Protein AF-A0A7H4N463-F1 (afdb_monomer_lite)

pLDDT: mean 88.06, std 11.3, range [45.81, 97.44]

Radius of gyration: 18.2 Å; chains: 1; bounding box: 51×24×34 Å

Structure (mmCIF, N/CA/C/O backbone):
data_AF-A0A7H4N463-F1
#
_entry.id   AF-A0A7H4N463-F1
#
loop_
_atom_site.group_PDB
_atom_site.id
_atom_site.type_symbol
_atom_site.label_atom_id
_atom_site.label_alt_id
_atom_site.label_comp_id
_atom_site.label_asym_id
_atom_site.label_entity_id
_atom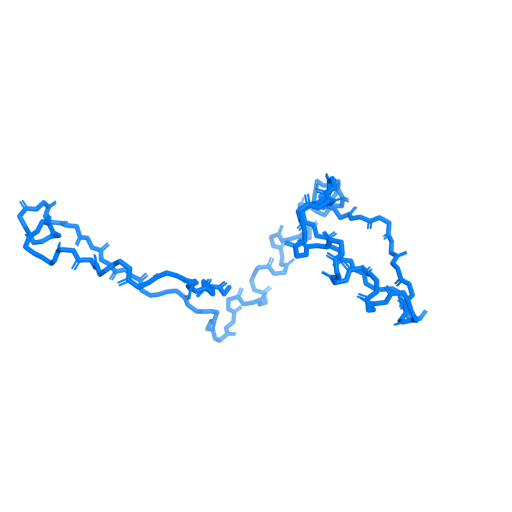_site.label_seq_id
_atom_site.pdbx_PDB_ins_code
_atom_site.Cartn_x
_atom_site.Cartn_y
_atom_site.Cartn_z
_atom_site.occupancy
_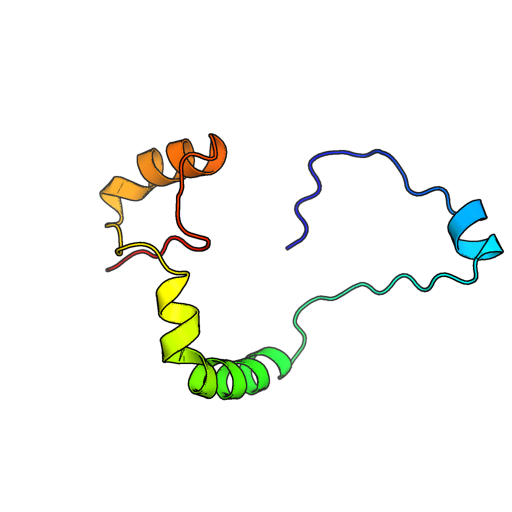atom_site.B_iso_or_equiv
_atom_site.auth_seq_id
_atom_site.auth_comp_id
_atom_site.auth_asym_id
_atom_site.auth_atom_id
_atom_site.pdbx_PDB_model_num
ATOM 1 N N . MET A 1 1 ? -0.611 6.413 0.721 1.00 45.81 1 MET A N 1
ATOM 2 C CA . MET A 1 1 ? -1.215 7.553 -0.000 1.00 45.81 1 MET A CA 1
ATOM 3 C C . MET A 1 1 ? -2.331 7.021 -0.880 1.00 45.81 1 MET A C 1
ATOM 5 O O . MET A 1 1 ? -2.039 6.310 -1.833 1.00 45.81 1 MET A O 1
ATOM 9 N N . GLY A 1 2 ? -3.591 7.289 -0.536 1.00 55.38 2 GLY A N 1
ATOM 10 C CA . GLY A 1 2 ? -4.710 7.016 -1.439 1.00 55.38 2 GLY A CA 1
ATOM 11 C C . GLY A 1 2 ? -4.684 8.042 -2.565 1.00 55.38 2 GLY A C 1
ATOM 12 O O . GLY A 1 2 ? -5.183 9.148 -2.395 1.00 55.38 2 GLY A O 1
ATOM 13 N N . ILE A 1 3 ? -4.026 7.723 -3.679 1.00 55.84 3 ILE A N 1
ATOM 14 C CA . ILE A 1 3 ? -4.052 8.573 -4.871 1.00 55.84 3 ILE A CA 1
ATOM 15 C C . ILE A 1 3 ? -5.333 8.210 -5.621 1.00 55.84 3 ILE A C 1
ATOM 17 O O . ILE A 1 3 ? -5.415 7.189 -6.300 1.00 55.84 3 ILE A O 1
ATOM 21 N N . PHE A 1 4 ? -6.383 8.999 -5.405 1.00 62.53 4 PHE A N 1
ATOM 22 C CA . PHE A 1 4 ? -7.693 8.754 -5.998 1.00 62.53 4 PHE A CA 1
ATOM 23 C C . PHE A 1 4 ? -7.686 9.183 -7.471 1.00 62.53 4 PHE A C 1
ATOM 25 O O . PHE A 1 4 ? -7.627 10.371 -7.774 1.00 62.53 4 PHE A O 1
ATOM 32 N N . HIS A 1 5 ? -7.771 8.223 -8.395 1.00 60.22 5 HIS A N 1
ATOM 33 C CA . HIS A 1 5 ? -7.888 8.504 -9.835 1.00 60.22 5 HIS A CA 1
ATOM 34 C C . HIS A 1 5 ? -9.334 8.685 -10.322 1.00 60.22 5 HIS A C 1
ATOM 36 O O . HIS A 1 5 ? -9.549 9.108 -11.453 1.00 60.22 5 HIS A O 1
ATOM 42 N N . HIS A 1 6 ? -10.332 8.394 -9.483 1.00 60.28 6 HIS A N 1
ATOM 43 C CA . HIS A 1 6 ? -11.746 8.502 -9.839 1.00 60.28 6 HIS A CA 1
ATOM 44 C C . HIS A 1 6 ? -12.531 9.244 -8.759 1.00 60.28 6 HIS A C 1
ATOM 46 O O . HIS A 1 6 ? -12.440 8.922 -7.578 1.00 60.28 6 HIS A O 1
ATOM 52 N N . SER A 1 7 ? -13.349 10.205 -9.187 1.00 63.03 7 SER A N 1
ATOM 53 C CA . SER A 1 7 ? -14.184 11.058 -8.338 1.00 63.03 7 SER A CA 1
ATOM 54 C C . SER A 1 7 ? -15.632 10.573 -8.242 1.00 63.03 7 SER A C 1
ATOM 56 O O . SER A 1 7 ? -16.546 11.387 -8.099 1.00 63.03 7 SER A O 1
ATOM 58 N N . LYS A 1 8 ? -15.887 9.256 -8.332 1.00 68.56 8 LYS A N 1
ATOM 59 C CA . LYS A 1 8 ? -17.218 8.749 -7.966 1.00 68.56 8 LYS A CA 1
ATOM 60 C C . LYS A 1 8 ? -17.420 9.088 -6.492 1.00 68.56 8 LYS A C 1
ATOM 62 O O . LYS A 1 8 ? -16.799 8.482 -5.626 1.00 68.56 8 LYS A O 1
ATOM 67 N N . GLY A 1 9 ? -18.206 10.135 -6.255 1.00 74.50 9 GLY A N 1
ATOM 68 C CA . GLY A 1 9 ? -18.446 10.675 -4.929 1.00 74.50 9 GLY A CA 1
ATOM 69 C C . GLY A 1 9 ? -19.015 9.610 -4.001 1.00 74.50 9 GLY A C 1
ATOM 70 O O . GLY A 1 9 ? -19.641 8.641 -4.435 1.00 74.50 9 GLY A O 1
ATOM 71 N N . LEU A 1 10 ? -18.786 9.801 -2.710 1.00 85.62 10 LEU A N 1
ATOM 72 C CA . LEU A 1 10 ? -19.389 8.981 -1.675 1.00 85.62 10 LEU A CA 1
ATOM 73 C C . LEU A 1 10 ? -20.823 9.464 -1.416 1.00 85.62 10 LEU A C 1
ATOM 75 O O . LEU A 1 10 ? -21.049 10.658 -1.230 1.00 85.62 10 LEU A O 1
ATOM 79 N N . ASP A 1 11 ? -21.786 8.543 -1.386 1.00 90.94 11 ASP A N 1
ATOM 80 C CA . ASP A 1 11 ? -23.165 8.845 -0.989 1.00 90.94 11 ASP A CA 1
ATOM 81 C C . ASP A 1 11 ? -23.241 8.983 0.538 1.00 90.94 11 ASP A C 1
ATOM 83 O O . ASP A 1 11 ? -23.264 7.988 1.267 1.00 90.94 11 ASP A O 1
ATOM 87 N N . LEU A 1 12 ? -23.247 10.226 1.021 1.00 90.44 12 LEU A N 1
ATOM 88 C CA . LEU A 1 12 ? -23.237 10.528 2.452 1.00 90.44 12 LEU A CA 1
ATOM 89 C C . LEU A 1 12 ? -24.519 10.082 3.164 1.00 90.44 12 LEU A C 1
ATOM 91 O O . LEU A 1 12 ? -24.448 9.740 4.342 1.00 90.44 12 LEU A O 1
ATOM 95 N N . ASN A 1 13 ? -25.660 10.006 2.467 1.00 94.31 13 ASN A N 1
ATOM 96 C CA . ASN A 1 13 ? -26.898 9.517 3.080 1.00 94.31 13 ASN A CA 1
ATOM 97 C C . ASN A 1 13 ? -26.736 8.054 3.497 1.00 94.31 13 ASN A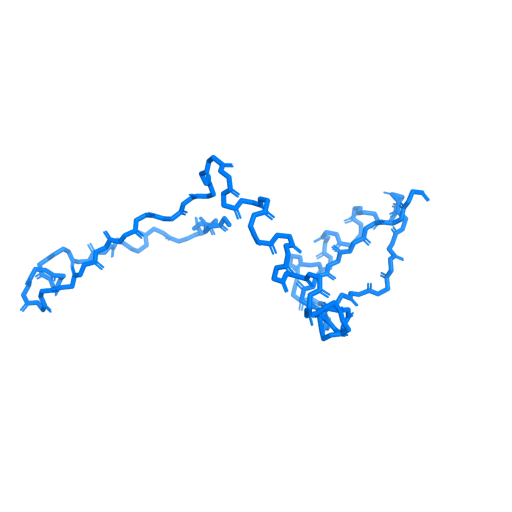 C 1
ATOM 99 O O . ASN A 1 13 ? -27.037 7.697 4.630 1.00 94.31 13 ASN A O 1
ATOM 103 N N . LYS A 1 14 ? -26.131 7.228 2.636 1.00 94.81 14 LYS A N 1
ATOM 104 C CA . LYS A 1 14 ? -25.854 5.818 2.957 1.00 94.81 14 LYS A CA 1
ATOM 105 C C . LYS A 1 14 ? -24.841 5.633 4.080 1.00 94.81 14 LYS A C 1
ATOM 107 O O . LYS A 1 14 ? -24.898 4.622 4.774 1.00 94.81 14 LYS A O 1
ATOM 112 N N . VAL A 1 15 ? -23.893 6.558 4.226 1.00 94.88 15 VAL A N 1
ATOM 113 C CA . VAL A 1 15 ? -22.922 6.543 5.331 1.00 94.88 15 VAL A CA 1
ATOM 114 C C . VAL A 1 15 ? -23.644 6.801 6.653 1.00 94.88 15 VAL A C 1
ATOM 116 O O . VAL A 1 15 ? -23.434 6.055 7.606 1.00 94.88 15 VAL A O 1
ATOM 119 N N . VAL A 1 16 ? -24.537 7.795 6.687 1.00 95.62 16 VAL A N 1
ATOM 120 C CA . VAL A 1 16 ? -25.330 8.144 7.876 1.00 95.62 16 VAL A CA 1
ATOM 121 C C . VAL A 1 16 ? -26.330 7.044 8.228 1.00 95.62 16 VAL A C 1
ATOM 123 O O . VAL A 1 16 ? -26.343 6.585 9.364 1.00 95.62 16 VAL A O 1
ATOM 126 N N . GLU A 1 17 ? -27.125 6.575 7.262 1.00 97.44 17 GLU A N 1
ATOM 127 C CA . GLU A 1 17 ? -28.157 5.542 7.467 1.00 97.44 17 GLU A CA 1
ATOM 128 C C . GLU A 1 17 ? -27.601 4.232 8.036 1.00 97.44 17 GLU A C 1
ATOM 130 O O . GLU A 1 17 ? -28.321 3.480 8.689 1.00 97.44 17 GLU A O 1
ATOM 135 N N . LYS A 1 18 ? -26.328 3.942 7.756 1.00 96.75 18 LYS A N 1
ATOM 136 C CA . LYS A 1 18 ? -25.639 2.726 8.199 1.00 96.75 18 LYS A CA 1
ATOM 137 C C . LYS A 1 18 ? -24.675 2.960 9.357 1.00 96.75 18 LYS A C 1
ATOM 139 O O . LYS A 1 18 ? -23.946 2.034 9.700 1.00 96.75 18 LYS A O 1
ATOM 144 N N . GLU A 1 19 ? -24.634 4.176 9.899 1.00 95.88 19 GLU A N 1
ATOM 145 C CA . GLU A 1 19 ? -23.737 4.560 10.994 1.00 95.88 19 GLU A CA 1
ATOM 146 C C . GLU A 1 19 ? -22.257 4.234 10.698 1.00 95.88 19 GLU A C 1
ATOM 148 O O . GLU A 1 19 ? -21.509 3.754 11.549 1.00 95.88 19 GLU A O 1
ATOM 153 N N . ILE A 1 20 ? -21.817 4.473 9.457 1.00 96.06 20 ILE A N 1
ATOM 154 C CA . ILE A 1 20 ? -20.443 4.194 9.021 1.00 96.06 20 ILE A CA 1
ATOM 155 C C . ILE A 1 20 ? -19.520 5.355 9.412 1.00 96.06 20 ILE A C 1
ATOM 157 O O . ILE A 1 20 ? -19.725 6.496 8.998 1.00 96.06 20 ILE A O 1
ATOM 161 N N . THR A 1 21 ? -18.436 5.051 10.127 1.00 94.81 21 THR A N 1
ATOM 162 C CA . THR A 1 21 ? -17.382 6.025 10.455 1.00 94.81 21 THR A CA 1
ATOM 163 C C . THR A 1 21 ? -16.354 6.135 9.330 1.00 94.81 21 THR A C 1
ATOM 165 O O . THR A 1 21 ? -15.801 5.134 8.875 1.00 94.81 21 THR A O 1
ATOM 168 N N . LEU A 1 22 ? -16.038 7.367 8.924 1.00 90.88 22 LEU A N 1
ATOM 169 C CA . LEU A 1 22 ? -14.958 7.672 7.984 1.00 90.88 22 LEU A CA 1
ATOM 170 C C . LEU A 1 22 ? -13.770 8.266 8.743 1.00 90.88 22 LEU A C 1
ATOM 172 O O . LEU A 1 22 ? -13.898 9.320 9.362 1.00 90.88 22 LEU A O 1
ATOM 176 N N . ILE A 1 23 ? -12.615 7.601 8.685 1.00 90.06 23 ILE A N 1
ATOM 177 C CA . ILE A 1 23 ? -11.394 8.023 9.381 1.00 90.06 23 ILE A CA 1
ATOM 178 C C . ILE A 1 23 ? -10.316 8.333 8.344 1.00 90.06 23 ILE A C 1
ATOM 180 O O . ILE A 1 23 ? -9.958 7.481 7.530 1.00 90.06 23 ILE A O 1
ATOM 184 N N . GLY A 1 24 ? -9.791 9.557 8.378 1.00 85.19 24 GLY A N 1
ATOM 185 C CA . GLY A 1 24 ? -8.573 9.906 7.655 1.00 85.19 24 GLY A CA 1
ATOM 186 C C . GLY A 1 24 ? -7.359 9.351 8.392 1.00 85.19 24 GLY A C 1
ATOM 187 O O . GLY A 1 24 ? -7.242 9.536 9.599 1.00 85.19 24 GLY A O 1
ATOM 188 N N . CYS A 1 25 ? -6.457 8.685 7.674 1.00 82.19 25 CYS A N 1
ATOM 189 C CA . CYS A 1 25 ? -5.209 8.179 8.234 1.00 82.19 25 CYS A CA 1
ATOM 190 C C . CYS A 1 25 ? -4.032 8.789 7.475 1.00 82.19 25 CYS A C 1
ATOM 192 O O . CYS A 1 25 ? -3.911 8.646 6.255 1.00 82.19 25 CYS A O 1
ATOM 194 N N . SER A 1 26 ? -3.183 9.486 8.216 1.00 83.06 26 SER A N 1
ATOM 195 C CA . SER A 1 26 ? -1.893 9.984 7.767 1.00 83.06 26 SER A CA 1
ATOM 196 C C . SER A 1 26 ? -0.907 9.688 8.877 1.00 83.06 26 SER A C 1
ATOM 198 O O . SER A 1 26 ? -1.255 9.876 10.037 1.00 83.06 26 SER A O 1
ATOM 200 N N . VAL A 1 27 ? 0.305 9.274 8.508 1.00 79.88 27 VAL A N 1
ATOM 201 C CA . VAL A 1 27 ? 1.390 9.069 9.474 1.00 79.88 27 VAL A CA 1
ATOM 202 C C . VAL A 1 27 ? 1.564 10.346 10.298 1.00 79.88 27 VAL A C 1
ATOM 204 O O . VAL A 1 27 ? 1.658 11.437 9.722 1.00 79.88 27 VAL A O 1
ATOM 207 N N . PHE A 1 28 ? 1.588 10.210 11.622 1.00 81.06 28 PHE A N 1
ATOM 208 C CA . PHE A 1 28 ? 1.661 11.322 12.563 1.00 81.06 28 PHE A CA 1
ATOM 209 C C . PHE A 1 28 ? 2.731 11.083 13.638 1.00 81.06 28 PHE A C 1
ATOM 211 O O . PHE A 1 28 ? 2.852 9.986 14.171 1.00 81.06 28 PHE A O 1
ATOM 218 N N . GLN A 1 29 ? 3.498 12.131 13.965 1.00 83.50 29 GLN A N 1
ATOM 219 C CA . GLN A 1 29 ? 4.510 12.138 15.034 1.00 83.50 29 GLN A CA 1
ATOM 220 C C . GLN A 1 29 ? 5.384 10.867 15.065 1.00 83.50 29 GLN A C 1
ATOM 222 O O . GLN A 1 29 ? 6.182 10.649 14.153 1.00 83.50 29 GLN A O 1
ATOM 227 N N . ASP A 1 30 ? 5.237 10.049 16.108 1.00 87.69 30 ASP A N 1
ATOM 228 C CA . ASP A 1 30 ? 6.111 8.920 16.422 1.00 87.69 30 ASP A CA 1
ATOM 229 C C . ASP A 1 30 ? 5.653 7.589 15.808 1.00 87.69 30 ASP A C 1
ATOM 231 O O . ASP A 1 30 ? 6.400 6.610 15.851 1.00 87.69 30 ASP A O 1
ATOM 235 N N . GLU A 1 31 ? 4.485 7.551 15.157 1.00 88.38 31 GLU A N 1
ATOM 236 C CA . GLU A 1 31 ? 3.921 6.331 14.555 1.00 88.38 31 GLU A CA 1
ATOM 237 C C . GLU A 1 31 ? 4.890 5.674 13.565 1.00 88.38 31 GLU A C 1
ATOM 239 O O . GLU A 1 31 ? 4.954 4.450 13.456 1.00 88.38 31 GLU A O 1
ATOM 244 N N . GLN A 1 32 ? 5.686 6.475 12.848 1.00 86.94 32 GLN A N 1
ATOM 245 C CA . GLN A 1 32 ? 6.698 5.946 11.937 1.00 86.94 32 GLN A CA 1
ATOM 246 C C . GLN A 1 32 ? 7.788 5.174 12.689 1.00 86.94 32 GLN A C 1
ATOM 248 O O . GLN A 1 32 ? 8.193 4.101 12.242 1.00 86.94 32 GLN A O 1
ATOM 253 N N . ASN A 1 33 ? 8.260 5.701 13.820 1.00 88.81 33 ASN A N 1
ATOM 254 C CA . ASN A 1 33 ? 9.301 5.061 14.624 1.00 88.81 33 ASN A CA 1
ATOM 255 C C . ASN A 1 33 ? 8.786 3.771 15.270 1.00 88.81 33 ASN A C 1
ATOM 257 O O . ASN A 1 33 ? 9.496 2.765 15.294 1.00 88.81 33 ASN A O 1
ATOM 261 N N . GLU A 1 34 ? 7.539 3.770 15.735 1.00 89.56 34 GLU A N 1
ATOM 262 C CA . GLU A 1 34 ? 6.872 2.570 16.247 1.00 89.56 34 GLU A CA 1
ATOM 263 C C . GLU A 1 34 ? 6.696 1.519 15.140 1.00 89.56 34 GLU A C 1
ATOM 265 O O . GLU A 1 34 ? 7.029 0.344 15.324 1.00 89.56 34 GLU A O 1
ATOM 270 N N . ALA A 1 35 ? 6.278 1.944 13.943 1.00 89.50 35 ALA A N 1
ATOM 271 C CA . ALA A 1 35 ? 6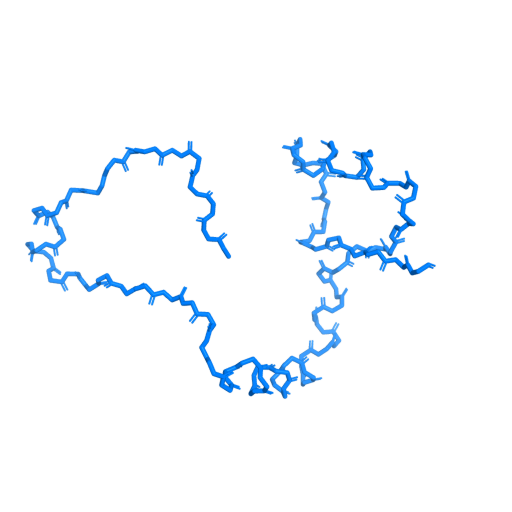.141 1.061 12.791 1.00 89.50 35 ALA A CA 1
ATOM 272 C C . ALA A 1 35 ? 7.475 0.424 12.375 1.00 89.50 35 ALA A C 1
ATOM 274 O O . ALA A 1 35 ? 7.480 -0.730 11.950 1.00 89.50 35 ALA A O 1
ATOM 275 N N . LEU A 1 36 ? 8.615 1.116 12.523 1.00 90.75 36 LEU A N 1
ATOM 276 C CA . LEU A 1 36 ? 9.936 0.533 12.241 1.00 90.75 36 LEU A CA 1
ATOM 277 C C . LEU A 1 36 ? 10.215 -0.707 13.098 1.00 90.75 36 LEU A C 1
ATOM 279 O O . LEU A 1 36 ? 10.768 -1.682 12.588 1.00 90.75 36 LEU A O 1
ATOM 283 N N . GLN A 1 37 ? 9.810 -0.701 14.371 1.00 89.31 37 GLN A N 1
ATOM 284 C CA . GLN A 1 37 ? 10.008 -1.848 15.265 1.00 89.31 37 GLN A CA 1
ATOM 285 C C . GLN A 1 37 ? 9.188 -3.057 14.807 1.00 89.31 37 GLN A C 1
ATOM 287 O O . GLN A 1 37 ? 9.696 -4.178 14.763 1.00 89.31 37 GLN A O 1
ATOM 292 N N . VAL A 1 38 ? 7.940 -2.821 14.396 1.00 91.25 38 VAL A N 1
ATOM 293 C CA . VAL A 1 38 ? 7.068 -3.863 13.835 1.00 91.25 38 VAL A CA 1
ATOM 294 C C . VAL A 1 38 ? 7.603 -4.361 12.490 1.00 91.25 38 VAL A C 1
ATOM 296 O O . VAL A 1 38 ? 7.631 -5.559 12.231 1.00 91.25 38 VAL A O 1
ATOM 299 N N . MET A 1 39 ? 8.087 -3.468 11.628 1.00 90.88 39 MET A N 1
ATOM 300 C CA . MET A 1 39 ? 8.670 -3.862 10.343 1.00 90.88 39 MET A CA 1
ATOM 301 C C . MET A 1 39 ? 9.939 -4.699 10.518 1.00 90.88 39 MET A C 1
ATOM 303 O O . MET A 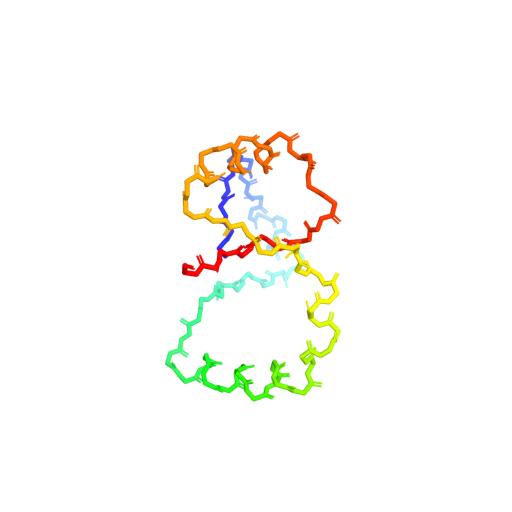1 39 ? 10.171 -5.611 9.726 1.00 90.88 39 MET A O 1
ATOM 307 N N . ALA A 1 40 ? 10.738 -4.435 11.556 1.00 92.38 40 ALA A N 1
ATOM 308 C CA . ALA A 1 40 ? 11.925 -5.228 11.854 1.00 92.38 40 ALA A CA 1
ATOM 309 C C . ALA A 1 40 ? 11.575 -6.690 12.174 1.00 92.38 40 ALA A C 1
ATOM 311 O O . ALA A 1 40 ? 12.264 -7.590 11.694 1.00 92.38 40 ALA A O 1
ATOM 312 N N . SER A 1 41 ? 10.486 -6.945 12.911 1.00 94.69 41 SER A N 1
ATOM 313 C CA . SER A 1 41 ? 10.044 -8.316 13.210 1.00 94.69 41 SER A CA 1
ATOM 314 C C . SER A 1 41 ? 9.437 -9.042 12.003 1.00 94.69 41 SER A C 1
ATOM 316 O O . SER A 1 41 ? 9.401 -10.268 11.989 1.00 94.69 41 SER A O 1
ATOM 318 N N . LEU A 1 42 ? 9.019 -8.303 10.970 1.00 95.50 42 LEU A N 1
ATOM 319 C CA . LEU A 1 42 ? 8.438 -8.832 9.729 1.00 95.50 42 LEU A CA 1
ATOM 320 C C . LEU A 1 42 ? 9.412 -8.810 8.541 1.00 95.50 42 LEU A C 1
ATOM 322 O O . LEU A 1 42 ? 9.011 -9.060 7.403 1.00 95.50 42 LEU A O 1
ATOM 326 N N . ALA A 1 43 ? 10.688 -8.492 8.770 1.00 92.56 43 ALA A N 1
ATOM 327 C CA . ALA A 1 43 ? 11.626 -8.165 7.700 1.00 92.56 43 ALA A CA 1
ATOM 328 C C . ALA A 1 43 ? 11.774 -9.274 6.642 1.00 92.56 43 ALA A C 1
ATOM 330 O O . ALA A 1 43 ? 11.837 -8.971 5.450 1.00 92.56 43 ALA A O 1
ATOM 331 N N . GLU A 1 44 ? 11.816 -10.547 7.045 1.00 94.38 44 GLU A N 1
ATOM 332 C CA . GLU A 1 44 ? 11.942 -11.669 6.103 1.00 94.38 44 GLU A CA 1
ATOM 333 C C . GLU A 1 44 ? 10.719 -11.818 5.196 1.00 94.38 44 GLU A C 1
ATOM 335 O O . GLU A 1 44 ? 10.862 -12.080 4.001 1.00 94.38 44 GLU A O 1
ATOM 340 N N . ASP A 1 45 ? 9.520 -11.607 5.736 1.00 94.44 45 ASP A N 1
ATOM 341 C CA . ASP A 1 45 ? 8.283 -11.692 4.966 1.00 94.44 45 ASP A CA 1
ATOM 342 C C . ASP A 1 45 ? 8.107 -10.478 4.055 1.00 94.44 45 ASP A C 1
ATOM 344 O O . ASP A 1 45 ? 7.772 -10.636 2.880 1.00 94.44 45 ASP A O 1
ATOM 348 N N . LEU A 1 46 ? 8.426 -9.275 4.543 1.00 92.81 46 LEU A N 1
ATOM 349 C CA . LEU A 1 46 ? 8.374 -8.053 3.738 1.00 92.81 46 LEU A CA 1
ATOM 350 C C . LEU A 1 46 ? 9.335 -8.109 2.546 1.00 92.81 46 LEU A C 1
ATOM 352 O O . LEU A 1 46 ? 8.986 -7.641 1.464 1.00 92.81 46 LEU A O 1
ATOM 356 N N . ARG A 1 47 ? 10.510 -8.735 2.693 1.00 92.38 47 ARG A N 1
ATOM 357 C CA . ARG A 1 47 ? 11.463 -8.918 1.583 1.00 92.38 47 ARG A CA 1
ATOM 358 C C . ARG A 1 47 ? 10.883 -9.719 0.420 1.00 92.38 47 ARG A C 1
ATOM 360 O O . ARG A 1 47 ? 11.238 -9.439 -0.717 1.00 92.38 47 ARG A O 1
ATOM 367 N N . LYS A 1 48 ? 9.965 -10.659 0.672 1.00 94.06 48 LYS A N 1
ATOM 368 C CA . LYS A 1 48 ? 9.304 -11.450 -0.386 1.00 94.06 48 LYS A CA 1
ATOM 369 C C . LYS A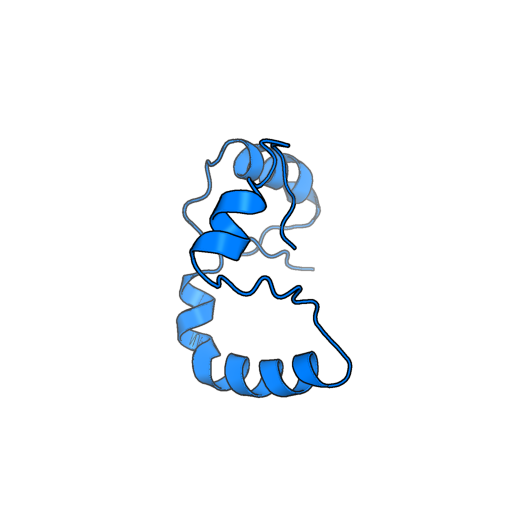 1 48 ? 8.381 -10.597 -1.265 1.00 94.06 48 LYS A C 1
ATOM 371 O O . LYS A 1 48 ? 8.042 -11.006 -2.369 1.00 94.06 48 LYS A O 1
ATOM 376 N N . LEU A 1 49 ? 7.977 -9.423 -0.779 1.00 94.44 49 LEU A N 1
ATOM 377 C CA . LEU A 1 49 ? 7.110 -8.480 -1.488 1.00 94.44 49 LEU A CA 1
ATOM 378 C C . LEU A 1 49 ? 7.899 -7.471 -2.336 1.00 94.44 49 LEU A C 1
ATOM 380 O O . LEU A 1 49 ? 7.297 -6.725 -3.114 1.00 94.44 49 LEU A O 1
ATOM 384 N N . ILE A 1 50 ? 9.223 -7.427 -2.166 1.00 93.81 50 ILE A N 1
ATOM 385 C CA . ILE A 1 50 ? 10.115 -6.455 -2.794 1.00 93.81 50 ILE A CA 1
ATOM 386 C C . ILE A 1 50 ? 10.752 -7.078 -4.042 1.00 93.81 50 ILE A C 1
ATOM 388 O O . ILE A 1 50 ? 11.290 -8.183 -3.990 1.00 93.81 50 ILE A O 1
ATOM 392 N N . ALA A 1 51 ? 10.693 -6.359 -5.161 1.00 94.38 51 ALA A N 1
ATOM 393 C CA . ALA A 1 51 ? 11.377 -6.715 -6.398 1.00 94.38 51 ALA A CA 1
ATOM 394 C C . ALA A 1 51 ? 12.907 -6.667 -6.230 1.00 94.38 51 ALA A C 1
ATOM 396 O O . ALA A 1 51 ? 13.405 -5.942 -5.363 1.00 94.38 51 ALA A O 1
ATOM 397 N N . PRO A 1 52 ? 13.676 -7.366 -7.084 1.00 92.75 52 PRO A N 1
ATOM 398 C CA . PRO A 1 52 ? 15.106 -7.107 -7.211 1.00 92.75 52 PRO A CA 1
ATOM 399 C C . PRO A 1 52 ? 15.378 -5.596 -7.362 1.00 92.75 52 PRO A C 1
ATOM 401 O O . PRO A 1 52 ? 14.641 -4.934 -8.099 1.00 92.75 52 PRO A O 1
ATOM 404 N N . PRO A 1 53 ? 16.379 -5.033 -6.658 1.00 94.50 53 PRO A N 1
ATOM 405 C CA . PRO A 1 53 ? 16.674 -3.608 -6.748 1.00 94.50 53 PRO A CA 1
ATOM 406 C C . PRO A 1 53 ? 17.034 -3.193 -8.173 1.00 94.50 53 PRO A C 1
ATOM 408 O O . PRO A 1 53 ? 17.797 -3.892 -8.840 1.00 94.50 53 PRO A O 1
ATOM 411 N N . ILE A 1 54 ? 16.514 -2.043 -8.590 1.00 95.00 54 ILE A N 1
ATOM 412 C CA . ILE A 1 54 ? 16.864 -1.392 -9.857 1.00 95.00 54 ILE A CA 1
ATOM 413 C C . ILE A 1 54 ? 17.818 -0.226 -9.606 1.00 95.00 54 ILE A C 1
ATOM 415 O O . ILE A 1 54 ? 17.812 0.376 -8.529 1.00 95.00 54 ILE A O 1
ATOM 419 N N . THR A 1 55 ? 18.601 0.120 -10.611 1.00 95.94 55 THR A N 1
ATOM 420 C CA . THR A 1 55 ? 19.456 1.307 -10.614 1.00 95.94 55 THR A CA 1
ATOM 421 C C . THR A 1 55 ? 18.646 2.573 -10.892 1.00 95.94 55 THR A C 1
ATOM 423 O O . THR A 1 55 ? 17.498 2.519 -11.338 1.00 95.94 55 THR A O 1
ATOM 426 N N . LEU A 1 56 ? 19.250 3.740 -10.651 1.00 95.25 56 LEU A N 1
ATOM 427 C CA . LEU A 1 56 ? 18.617 5.028 -10.947 1.00 95.25 56 LEU A CA 1
ATOM 428 C C . LEU A 1 56 ? 18.358 5.248 -12.443 1.00 95.25 56 LEU A C 1
ATOM 430 O O . LEU A 1 56 ? 17.364 5.881 -12.793 1.00 95.25 56 LEU A O 1
ATOM 434 N N . ASP A 1 57 ? 19.208 4.708 -13.314 1.00 96.19 57 ASP A N 1
ATOM 435 C CA . ASP A 1 57 ? 19.054 4.840 -14.766 1.00 96.19 57 ASP A CA 1
ATOM 436 C C . ASP A 1 57 ? 17.845 4.046 -15.289 1.00 96.19 57 ASP A C 1
ATOM 438 O O . ASP A 1 57 ? 17.217 4.438 -16.270 1.00 96.19 57 ASP A O 1
ATOM 442 N N . GLU A 1 58 ? 17.466 2.969 -14.596 1.00 95.50 58 GLU A N 1
ATOM 443 C CA . GLU A 1 58 ? 16.323 2.112 -14.936 1.00 95.50 58 GLU A CA 1
ATOM 444 C C . GLU A 1 58 ? 14.976 2.674 -14.440 1.00 95.50 58 GLU A C 1
ATOM 446 O O . GLU A 1 58 ? 13.921 2.134 -14.783 1.00 95.50 58 GLU A O 1
ATOM 451 N N . LEU A 1 59 ? 14.968 3.759 -13.648 1.00 94.56 59 LEU A N 1
ATOM 452 C CA . LEU A 1 59 ? 13.734 4.331 -13.083 1.00 94.56 59 LEU A CA 1
ATOM 453 C C . LEU A 1 59 ? 12.673 4.659 -14.136 1.00 94.56 59 LEU A C 1
ATOM 455 O O . LEU A 1 59 ? 11.519 4.294 -13.906 1.00 94.56 59 LEU A O 1
ATOM 459 N N . PRO A 1 60 ? 12.990 5.369 -15.240 1.00 95.25 60 PRO A N 1
ATOM 460 C CA . PRO A 1 60 ? 11.978 5.756 -16.217 1.00 95.25 60 PRO A CA 1
ATOM 461 C C . PRO A 1 60 ? 11.222 4.544 -16.772 1.00 95.25 60 PRO A C 1
ATOM 463 O O . PRO A 1 60 ? 9.990 4.530 -16.760 1.00 95.25 60 PRO A O 1
ATOM 466 N N . ASP A 1 61 ? 11.951 3.498 -17.160 1.00 95.19 61 ASP A N 1
ATOM 467 C CA . ASP A 1 61 ? 11.371 2.268 -17.700 1.00 95.19 61 ASP A CA 1
ATOM 468 C C . ASP A 1 61 ? 10.592 1.498 -16.625 1.00 95.19 61 ASP A C 1
ATOM 470 O O . ASP A 1 61 ? 9.479 1.021 -16.875 1.00 95.19 61 ASP A O 1
ATOM 474 N N . ALA A 1 62 ? 11.114 1.449 -15.395 1.00 94.44 62 ALA A N 1
ATOM 475 C CA . ALA A 1 62 ? 10.426 0.830 -14.268 1.00 94.44 62 ALA A CA 1
ATOM 476 C C . ALA A 1 62 ? 9.087 1.517 -13.954 1.00 94.44 62 ALA A C 1
ATOM 478 O O . ALA A 1 62 ? 8.091 0.836 -13.709 1.00 94.44 62 ALA A O 1
ATOM 479 N N . TYR A 1 63 ? 9.012 2.852 -14.009 1.00 94.31 63 TYR A N 1
ATOM 480 C CA . TYR A 1 63 ? 7.745 3.571 -13.840 1.00 94.31 63 TYR A CA 1
ATOM 481 C C . TYR A 1 63 ? 6.738 3.226 -14.939 1.00 94.31 63 TYR A C 1
ATOM 483 O O . TYR A 1 63 ? 5.569 2.990 -14.631 1.00 94.31 63 TYR A O 1
ATOM 491 N N . MET A 1 64 ? 7.175 3.160 -16.200 1.00 95.50 64 MET A N 1
ATOM 492 C CA . MET A 1 64 ? 6.293 2.802 -17.317 1.00 95.50 64 MET A CA 1
ATOM 493 C C . MET A 1 64 ? 5.722 1.386 -17.166 1.00 95.50 64 MET A C 1
ATOM 495 O O . MET A 1 64 ? 4.521 1.183 -17.365 1.00 95.50 64 MET A O 1
ATOM 499 N N . SER A 1 65 ? 6.550 0.429 -16.739 1.00 93.25 65 SER A N 1
ATOM 500 C CA . SER A 1 65 ? 6.114 -0.936 -16.415 1.00 93.25 65 SER A CA 1
ATOM 501 C C . SER A 1 65 ? 5.113 -0.959 -15.251 1.00 93.25 65 SER A C 1
ATOM 503 O O . SER A 1 65 ? 4.051 -1.577 -15.352 1.00 93.25 65 SER A O 1
ATOM 505 N N . LEU A 1 66 ? 5.391 -0.225 -14.166 1.00 93.75 66 LEU A N 1
ATOM 506 C CA . LEU A 1 66 ? 4.516 -0.166 -12.989 1.00 93.75 66 LEU A CA 1
ATOM 507 C C . LEU A 1 66 ? 3.143 0.441 -13.302 1.00 93.75 66 LEU A C 1
ATOM 509 O O . LEU A 1 66 ? 2.130 -0.072 -12.833 1.00 93.75 66 LEU A O 1
ATOM 513 N N . ILE A 1 67 ? 3.097 1.507 -14.106 1.00 92.75 67 ILE A N 1
ATOM 514 C CA . ILE A 1 67 ? 1.842 2.143 -14.541 1.00 92.75 67 ILE A CA 1
ATOM 515 C C . ILE A 1 67 ? 1.017 1.188 -15.413 1.00 92.75 67 ILE A C 1
ATOM 517 O O . ILE A 1 67 ? -0.209 1.175 -15.314 1.00 92.75 67 ILE A O 1
ATOM 521 N N . SER A 1 68 ? 1.686 0.376 -16.235 1.00 93.88 68 SER A N 1
ATOM 522 C CA . SER A 1 68 ? 1.043 -0.613 -17.111 1.00 93.88 68 SER A CA 1
ATOM 523 C C . SER A 1 68 ? 0.547 -1.851 -16.352 1.00 93.88 68 SER A C 1
ATOM 525 O O . SER A 1 68 ? -0.223 -2.637 -16.897 1.00 93.88 68 SER A O 1
ATOM 527 N N . GLY A 1 69 ? 0.917 -1.991 -15.073 1.00 90.75 69 GLY A N 1
ATOM 528 C CA . GLY A 1 69 ? 0.538 -3.124 -14.230 1.00 90.75 69 GLY A CA 1
ATOM 529 C C . GLY A 1 69 ? 1.420 -4.361 -14.419 1.00 90.75 69 GLY A C 1
ATOM 530 O O . GLY A 1 69 ? 1.053 -5.436 -13.956 1.00 90.75 69 GLY A O 1
ATOM 531 N N . ASP A 1 70 ? 2.590 -4.216 -15.045 1.00 90.81 70 ASP A N 1
ATOM 532 C CA . ASP A 1 70 ? 3.451 -5.332 -15.466 1.00 90.81 70 ASP A CA 1
ATOM 533 C C . ASP A 1 70 ? 4.427 -5.815 -14.373 1.00 90.81 70 ASP A C 1
ATOM 535 O O . ASP A 1 70 ? 5.415 -6.491 -14.656 1.00 90.81 70 ASP A O 1
ATOM 539 N N . SER A 1 71 ? 4.177 -5.482 -13.103 1.00 88.62 71 SER A N 1
ATOM 540 C CA . SER A 1 71 ? 5.029 -5.909 -11.989 1.00 88.62 71 SER A CA 1
ATOM 541 C C . SER A 1 71 ? 4.446 -7.105 -11.245 1.00 88.62 71 SER A C 1
ATOM 543 O O . SER A 1 71 ? 3.311 -7.081 -10.774 1.00 88.62 71 SER A O 1
ATOM 545 N N . HIS A 1 72 ? 5.264 -8.144 -11.075 1.00 89.75 72 HIS A N 1
ATOM 546 C CA . HIS A 1 72 ? 4.934 -9.317 -10.258 1.00 89.75 72 HIS A CA 1
ATOM 547 C C . HIS A 1 72 ? 5.173 -9.104 -8.755 1.00 89.75 72 HIS A C 1
ATOM 549 O O . HIS A 1 72 ? 4.847 -9.978 -7.950 1.00 89.75 72 HIS A O 1
ATOM 555 N N . TYR A 1 73 ? 5.749 -7.962 -8.372 1.00 93.44 73 TYR A N 1
ATOM 556 C CA . TYR A 1 73 ? 6.080 -7.623 -6.993 1.00 93.44 73 TYR A CA 1
ATOM 557 C C . TYR A 1 73 ? 5.221 -6.461 -6.501 1.00 93.44 73 TYR A C 1
ATOM 559 O O . TYR A 1 73 ? 4.775 -5.616 -7.273 1.00 93.44 73 TYR A O 1
ATOM 567 N N . LEU A 1 74 ? 5.028 -6.380 -5.185 1.00 93.19 74 LEU A N 1
ATOM 568 C CA . LEU A 1 74 ? 4.243 -5.303 -4.584 1.00 93.19 74 LEU A CA 1
ATOM 569 C C . LEU A 1 74 ? 5.040 -3.997 -4.478 1.00 93.19 74 LEU A C 1
ATOM 571 O O . LEU A 1 74 ? 4.464 -2.908 -4.509 1.00 93.19 74 LEU A O 1
ATOM 575 N N . LYS A 1 75 ? 6.365 -4.087 -4.316 1.00 94.06 75 LYS A N 1
ATOM 576 C CA . LYS A 1 75 ? 7.225 -2.923 -4.100 1.00 94.06 75 LYS A CA 1
ATOM 577 C C . LYS A 1 75 ? 8.493 -2.997 -4.939 1.00 94.06 75 LYS A C 1
ATOM 579 O O . LYS A 1 75 ? 9.265 -3.937 -4.822 1.00 94.06 75 LYS A O 1
ATOM 584 N N . THR A 1 76 ? 8.744 -1.944 -5.708 1.00 95.06 76 THR A N 1
ATOM 585 C CA . THR A 1 76 ? 10.038 -1.714 -6.363 1.00 95.06 76 THR A CA 1
ATOM 586 C C . THR A 1 76 ? 10.891 -0.799 -5.487 1.00 95.06 76 THR A C 1
ATOM 588 O O . THR A 1 76 ? 10.368 0.142 -4.876 1.00 95.06 76 THR A O 1
ATOM 591 N N . VAL A 1 77 ? 12.185 -1.098 -5.393 1.00 94.06 77 VAL A N 1
ATOM 592 C CA . VAL A 1 77 ? 13.182 -0.328 -4.637 1.00 94.06 77 VAL A CA 1
ATOM 593 C C . VAL A 1 77 ? 14.393 -0.063 -5.515 1.00 94.06 77 VAL A C 1
ATOM 595 O O . VAL A 1 77 ? 14.682 -0.835 -6.425 1.00 94.06 77 VAL A O 1
ATOM 598 N N . THR A 1 78 ? 15.105 1.016 -5.220 1.00 93.12 78 THR A N 1
ATOM 599 C CA . THR A 1 78 ? 16.320 1.388 -5.936 1.00 93.12 78 THR A CA 1
ATOM 600 C C . THR A 1 78 ? 17.536 1.047 -5.086 1.00 93.12 78 THR A C 1
ATOM 602 O O . THR A 1 78 ? 17.499 1.226 -3.864 1.00 93.12 78 THR A O 1
ATOM 605 N N . ASN A 1 79 ? 18.615 0.575 -5.699 1.00 85.06 79 ASN A N 1
ATOM 606 C CA . ASN A 1 79 ? 19.936 0.639 -5.078 1.00 85.06 79 ASN A CA 1
ATOM 607 C C . ASN A 1 79 ? 20.611 1.976 -5.431 1.00 85.06 79 ASN A C 1
ATOM 609 O O . ASN A 1 79 ? 20.180 2.674 -6.349 1.00 85.06 79 ASN A O 1
ATOM 613 N N . GLN A 1 80 ? 21.582 2.380 -4.605 1.00 60.34 80 GLN A N 1
ATOM 614 C CA . GLN A 1 80 ? 22.463 3.506 -4.922 1.00 60.34 80 GLN A CA 1
ATOM 615 C C . GLN A 1 80 ? 23.354 3.164 -6.110 1.00 60.34 80 GLN A C 1
ATOM 617 O O . GLN A 1 80 ? 23.802 1.995 -6.167 1.00 60.34 80 GLN A O 1
#

Foldseek 3Di:
DPPDPDCPDDDVVVCVVVVPDDDDDDDDDCNVVVVVVVCVVCVVVVVVQEDDADEPVCVVVVVVCVVVVNDPHNYYHHDD

Sequence (80 aa):
MGIFHHSKGLDLNKVVEKEITLIGCSVFQDEQNEALQVMASLAEDLRKLIAPPITLDELPDAYMSLISGDSHYLKTVTNQ

Secondary structure (DSSP, 8-state):
-----------HHHHHHTT---------TTHHHHHHHHHHHTHHHHHTTBPPPBPSTTHHHHHHHHHHT--SSSB--B--

Organism: Klebsiella variicola (NCBI:txid244366)